Protein AF-A0A2K2TLF7-F1 (afdb_monomer_lite)

Sequence (90 aa):
TKDDIKNMATKDDIMNMATKDDLLSSEKLLLNEMDRLFGYNSQKIDKIIERLDIMQVEINATRYSNETVDILFKKVTELEKRIAELEKTA

Foldseek 3Di:
DVVVCPPPDDCVNCVPPDDPVNVVVVVVVVVVVVVVVVVVVVVVVVVVVVVVVVVVVVVVVVVVVVVVVVVVVVVVVVVVVVVVVVVVVD

pLDDT: mean 96.25, std 3.9, range [68.88, 98.69]

Structure (mmCIF, N/CA/C/O backbone):
data_AF-A0A2K2TLF7-F1
#
_entry.id   AF-A0A2K2TLF7-F1
#
loop_
_atom_site.group_PDB
_atom_site.id
_atom_site.type_symbol
_atom_site.label_atom_id
_atom_site.label_alt_id
_atom_site.label_comp_id
_atom_site.label_asym_id
_atom_site.label_entity_id
_atom_site.label_seq_id
_atom_site.pdbx_PDB_ins_code
_atom_site.Cartn_x
_atom_site.Cartn_y
_atom_site.Cartn_z
_atom_site.occupancy
_atom_site.B_iso_or_equiv
_atom_site.auth_seq_id
_atom_site.auth_comp_id
_a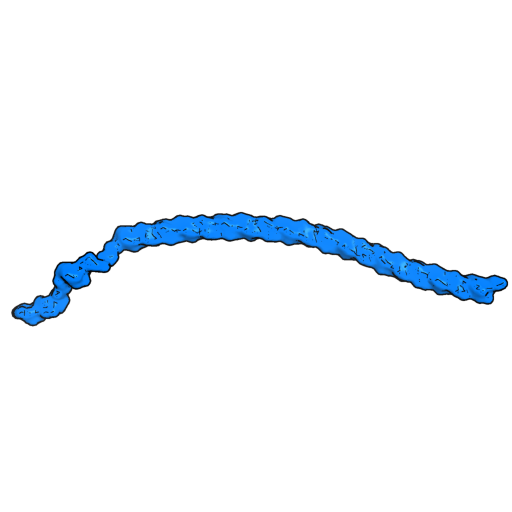tom_site.auth_asym_id
_atom_site.auth_atom_id
_atom_site.pdbx_PDB_model_num
ATOM 1 N N . THR A 1 1 ? 54.636 3.695 -41.160 1.00 85.75 1 THR A N 1
ATOM 2 C CA . THR A 1 1 ? 54.854 2.389 -41.829 1.00 85.75 1 THR A CA 1
ATOM 3 C C . THR A 1 1 ? 53.602 1.530 -41.670 1.00 85.75 1 THR A C 1
ATOM 5 O O . THR A 1 1 ? 52.604 2.027 -41.169 1.00 85.75 1 THR A O 1
ATOM 8 N N . LYS A 1 2 ? 53.611 0.241 -42.053 1.00 85.94 2 LYS A N 1
ATOM 9 C CA . LYS A 1 2 ? 52.512 -0.692 -41.706 1.00 85.94 2 LYS A CA 1
ATOM 10 C C . LYS A 1 2 ? 52.248 -0.781 -40.194 1.00 85.94 2 LYS A C 1
ATOM 12 O O . LYS A 1 2 ? 51.172 -1.213 -39.799 1.00 85.94 2 LYS A O 1
ATOM 17 N N . ASP A 1 3 ? 53.203 -0.372 -39.362 1.00 92.31 3 ASP A N 1
ATOM 18 C CA . ASP A 1 3 ? 53.010 -0.316 -37.916 1.00 92.31 3 ASP A CA 1
ATOM 19 C C . ASP A 1 3 ? 52.009 0.771 -37.491 1.00 92.31 3 ASP A C 1
ATOM 21 O O . ASP A 1 3 ? 51.341 0.586 -36.480 1.00 92.31 3 ASP A O 1
ATOM 25 N N . ASP A 1 4 ? 51.810 1.828 -38.291 1.00 89.19 4 ASP A N 1
ATOM 26 C CA . ASP A 1 4 ? 50.902 2.941 -37.955 1.00 89.19 4 ASP A CA 1
ATOM 27 C C . ASP A 1 4 ? 49.421 2.521 -37.969 1.00 89.19 4 ASP A C 1
ATOM 29 O O . ASP A 1 4 ? 48.586 3.157 -37.332 1.00 89.19 4 ASP A O 1
ATOM 33 N N . ILE A 1 5 ? 49.083 1.441 -38.684 1.00 92.56 5 ILE A N 1
ATOM 34 C CA . ILE A 1 5 ? 47.698 0.980 -38.884 1.00 92.56 5 ILE A CA 1
ATOM 35 C C . ILE A 1 5 ? 47.343 -0.270 -38.067 1.00 92.56 5 ILE A C 1
ATOM 37 O O . ILE A 1 5 ? 46.209 -0.734 -38.130 1.00 92.56 5 ILE A O 1
ATOM 41 N N . LYS A 1 6 ? 48.284 -0.818 -37.281 1.00 91.31 6 LYS A N 1
ATOM 42 C CA . LYS A 1 6 ? 48.081 -2.058 -36.501 1.00 91.31 6 LYS A CA 1
ATOM 43 C C . LYS A 1 6 ? 46.921 -1.986 -35.502 1.00 91.31 6 LYS A C 1
ATOM 45 O O . LYS A 1 6 ? 46.337 -3.020 -35.208 1.00 91.31 6 LYS A O 1
ATOM 50 N N . ASN A 1 7 ? 46.604 -0.792 -34.999 1.00 92.94 7 ASN A N 1
ATOM 51 C CA . ASN A 1 7 ? 45.563 -0.568 -33.989 1.00 92.94 7 ASN A CA 1
ATOM 52 C C . ASN A 1 7 ? 44.320 0.142 -34.551 1.00 92.94 7 ASN A C 1
ATOM 54 O O . ASN A 1 7 ? 43.505 0.652 -33.785 1.00 92.94 7 ASN A O 1
ATOM 58 N N . MET A 1 8 ? 44.183 0.240 -35.877 1.00 94.44 8 MET A N 1
ATOM 59 C CA . MET A 1 8 ? 42.977 0.810 -36.472 1.00 94.44 8 MET A CA 1
ATOM 60 C C . MET A 1 8 ? 41.815 -0.176 -36.348 1.00 94.44 8 MET A C 1
ATOM 62 O O . MET A 1 8 ? 41.916 -1.308 -36.814 1.00 94.44 8 MET A O 1
ATOM 66 N N . ALA A 1 9 ? 40.702 0.278 -35.771 1.00 92.75 9 ALA A N 1
ATOM 67 C CA . ALA A 1 9 ? 39.447 -0.459 -35.809 1.00 92.75 9 ALA A CA 1
ATOM 68 C C . ALA A 1 9 ? 38.913 -0.541 -37.249 1.00 92.75 9 ALA A C 1
ATOM 70 O O . ALA A 1 9 ? 38.979 0.420 -38.024 1.00 92.75 9 ALA A O 1
ATOM 71 N N . THR A 1 10 ? 38.375 -1.699 -37.597 1.00 95.06 10 THR A N 1
ATOM 72 C CA . THR A 1 10 ? 37.694 -1.986 -38.854 1.00 95.06 10 THR A CA 1
ATOM 73 C C . THR A 1 10 ? 36.202 -1.668 -38.748 1.00 95.06 10 THR A C 1
ATOM 75 O O . THR A 1 10 ? 35.665 -1.387 -37.678 1.00 95.06 10 THR A O 1
ATOM 78 N N . LYS A 1 11 ? 35.497 -1.711 -39.881 1.00 94.81 11 LYS A N 1
ATOM 79 C CA . LYS A 1 11 ? 34.035 -1.553 -39.891 1.00 94.81 11 LYS A CA 1
ATOM 80 C C . LYS A 1 11 ? 33.325 -2.702 -39.178 1.00 94.81 11 LYS A C 1
ATOM 82 O O . LYS A 1 11 ? 32.292 -2.470 -38.557 1.00 94.81 11 LYS A O 1
ATOM 87 N N . ASP A 1 12 ? 33.892 -3.903 -39.251 1.00 95.88 12 ASP A N 1
ATOM 88 C CA . ASP A 1 12 ? 33.333 -5.081 -38.594 1.00 95.88 12 ASP A CA 1
ATOM 89 C C . ASP A 1 12 ? 33.420 -4.944 -37.068 1.00 95.88 12 ASP A C 1
ATOM 91 O O . ASP A 1 12 ? 32.481 -5.324 -36.371 1.00 95.88 12 ASP A O 1
ATOM 95 N N . ASP A 1 13 ? 34.470 -4.289 -36.555 1.00 95.25 13 ASP A N 1
ATOM 96 C CA . ASP A 1 13 ? 34.642 -4.030 -35.118 1.00 95.25 13 ASP A CA 1
ATOM 97 C C . ASP A 1 13 ? 33.550 -3.116 -34.532 1.00 95.25 13 ASP A C 1
ATOM 99 O O . ASP A 1 13 ? 33.245 -3.205 -33.343 1.00 95.25 13 ASP A O 1
ATOM 103 N N . ILE A 1 14 ? 32.938 -2.247 -35.349 1.00 95.81 14 ILE A N 1
ATOM 104 C CA . ILE A 1 14 ? 31.947 -1.254 -34.892 1.00 95.81 14 ILE A CA 1
ATOM 105 C C . ILE A 1 14 ? 30.510 -1.550 -35.340 1.00 95.81 14 ILE A C 1
ATOM 107 O O . ILE A 1 14 ? 29.599 -0.806 -34.982 1.00 95.81 14 ILE A O 1
ATOM 111 N N . MET A 1 15 ? 30.282 -2.625 -36.102 1.00 95.56 15 MET A N 1
ATOM 112 C CA . MET A 1 15 ? 28.981 -2.933 -36.715 1.00 95.56 15 MET A CA 1
ATOM 113 C C . MET A 1 15 ? 27.840 -3.066 -35.691 1.00 95.56 15 MET A C 1
ATOM 115 O O . MET A 1 15 ? 26.705 -2.713 -35.994 1.00 95.56 15 MET A O 1
ATOM 119 N N . ASN A 1 16 ? 28.147 -3.541 -34.481 1.00 95.38 16 ASN A N 1
ATOM 120 C CA . ASN A 1 16 ? 27.174 -3.781 -33.408 1.00 95.38 16 ASN A CA 1
ATOM 121 C C . ASN A 1 16 ? 27.251 -2.749 -32.272 1.00 95.38 16 ASN A C 1
ATOM 123 O O . ASN A 1 16 ? 26.728 -2.987 -31.182 1.00 95.38 16 ASN A O 1
ATOM 127 N N . MET A 1 17 ? 27.940 -1.625 -32.478 1.00 96.19 17 MET A N 1
ATOM 128 C CA . MET A 1 17 ? 27.981 -0.573 -31.467 1.00 96.19 17 MET A CA 1
ATOM 129 C C . MET A 1 17 ? 26.642 0.160 -31.415 1.00 96.19 17 MET A C 1
ATOM 131 O O . MET A 1 17 ? 26.175 0.681 -32.426 1.00 96.19 17 MET A O 1
ATOM 135 N N . ALA A 1 18 ? 26.059 0.241 -30.218 1.00 96.19 18 ALA A N 1
ATOM 136 C CA . ALA A 1 18 ? 24.901 1.088 -29.977 1.00 96.19 18 ALA A CA 1
ATOM 137 C C . ALA A 1 18 ? 25.250 2.552 -30.270 1.00 96.19 18 ALA A C 1
ATOM 139 O O . ALA A 1 18 ? 26.307 3.064 -29.884 1.00 96.19 18 ALA A O 1
ATOM 140 N N . THR A 1 19 ? 24.336 3.228 -30.947 1.00 97.12 19 THR A N 1
ATOM 141 C CA . THR A 1 19 ? 24.414 4.655 -31.216 1.00 97.12 19 THR A CA 1
ATOM 142 C C . THR A 1 19 ? 23.886 5.450 -30.025 1.00 97.12 19 THR A C 1
ATOM 144 O O . THR A 1 19 ? 23.251 4.927 -29.107 1.00 97.12 19 THR A O 1
ATOM 147 N N . LYS A 1 20 ? 24.120 6.763 -30.038 1.00 97.56 20 LYS A N 1
ATOM 148 C CA . LYS A 1 20 ? 23.524 7.660 -29.039 1.00 97.56 20 LYS A CA 1
ATOM 149 C C . LYS A 1 20 ? 21.994 7.649 -29.101 1.00 97.56 20 LYS A C 1
ATOM 151 O O . LYS A 1 20 ? 21.355 7.752 -28.060 1.00 97.56 20 LYS A O 1
ATOM 156 N N . ASP A 1 21 ? 21.423 7.485 -30.290 1.00 97.62 21 ASP A N 1
ATOM 157 C CA . ASP A 1 21 ? 19.973 7.479 -30.484 1.00 97.62 21 ASP A CA 1
ATOM 158 C C . ASP A 1 21 ? 19.326 6.219 -29.889 1.00 97.62 21 ASP A C 1
ATOM 160 O O . ASP A 1 21 ? 18.232 6.295 -29.321 1.00 97.62 21 ASP A O 1
ATOM 164 N N . ASP A 1 22 ? 20.029 5.082 -29.927 1.00 97.38 22 ASP A N 1
ATOM 165 C CA . ASP A 1 22 ? 19.595 3.842 -29.268 1.00 97.38 22 ASP A CA 1
ATOM 166 C C . ASP A 1 22 ? 19.509 4.021 -27.745 1.00 97.38 22 ASP A C 1
ATOM 168 O O . ASP A 1 22 ? 18.550 3.577 -27.100 1.00 97.38 22 ASP A O 1
ATOM 172 N N . LEU A 1 23 ? 20.492 4.723 -27.166 1.00 97.25 23 LEU A N 1
ATOM 173 C CA . LEU A 1 23 ? 20.523 5.037 -25.737 1.00 97.25 23 LEU A CA 1
ATOM 174 C C . LEU A 1 23 ? 19.400 6.001 -25.349 1.00 97.25 23 LEU A C 1
ATOM 176 O O . LEU A 1 23 ? 18.678 5.718 -24.398 1.00 97.25 23 LEU A O 1
ATOM 180 N N . LEU A 1 24 ? 19.201 7.085 -26.107 1.00 97.69 24 LEU A N 1
ATOM 181 C CA . LEU A 1 24 ? 18.117 8.049 -25.866 1.00 97.69 24 LEU A CA 1
ATOM 182 C C . LEU A 1 24 ? 16.734 7.389 -25.952 1.00 97.69 24 LEU A C 1
ATOM 184 O O . LEU A 1 24 ? 15.842 7.672 -25.151 1.00 97.69 24 LEU A O 1
ATOM 188 N N . SER A 1 25 ? 16.552 6.484 -26.913 1.00 97.44 25 SER A N 1
ATOM 189 C CA . SER A 1 25 ? 15.301 5.740 -27.073 1.00 97.44 25 SER A CA 1
ATOM 190 C C . SER A 1 25 ? 15.049 4.814 -25.883 1.00 97.44 25 SER A C 1
ATOM 192 O O . SER A 1 25 ? 13.941 4.788 -25.344 1.00 97.44 25 SER A O 1
ATOM 194 N N . SER A 1 26 ? 16.085 4.102 -25.434 1.00 97.06 26 SER A N 1
ATOM 195 C CA . SER A 1 26 ? 16.007 3.233 -24.255 1.00 97.06 26 SER A CA 1
ATOM 196 C C . SER A 1 26 ? 15.737 4.029 -22.976 1.00 97.06 26 SER A C 1
ATOM 198 O O . SER A 1 26 ? 14.863 3.656 -22.197 1.00 97.06 26 SER A O 1
ATOM 200 N N . GLU A 1 27 ? 16.423 5.157 -22.780 1.00 97.69 27 GLU A N 1
ATOM 201 C CA . GLU A 1 27 ? 16.226 6.063 -21.643 1.00 97.69 27 GLU A CA 1
ATOM 202 C C . GLU A 1 27 ? 14.786 6.582 -21.582 1.00 97.69 27 GLU A C 1
ATOM 204 O O . GLU A 1 27 ? 14.148 6.530 -20.533 1.00 97.69 27 GLU A O 1
ATOM 209 N N . LYS A 1 28 ? 14.228 7.007 -22.720 1.00 98.00 28 LYS A N 1
ATOM 210 C CA . LYS A 1 28 ? 12.840 7.474 -22.794 1.00 98.0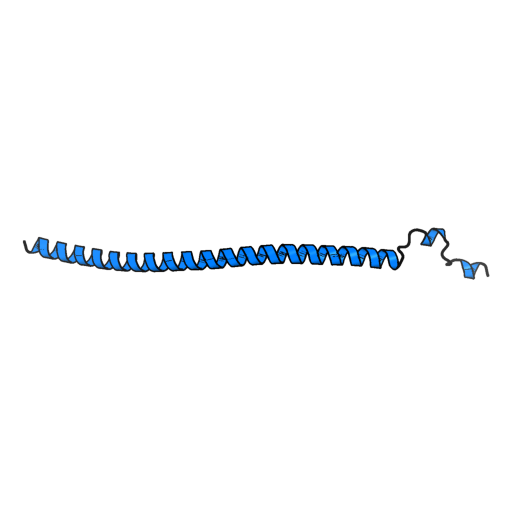0 28 LYS A CA 1
ATOM 211 C C . LYS A 1 28 ? 11.835 6.381 -22.428 1.00 98.00 28 LYS A C 1
ATOM 213 O O . LYS A 1 28 ? 10.854 6.659 -21.739 1.00 98.00 28 LYS A O 1
ATOM 218 N N . LEU A 1 29 ? 12.050 5.149 -22.894 1.00 97.75 29 LEU A N 1
ATOM 219 C CA . LEU A 1 29 ? 11.196 4.015 -22.531 1.00 97.75 29 LEU A CA 1
ATOM 220 C C . LEU A 1 29 ? 11.260 3.734 -21.028 1.00 97.75 29 LEU A C 1
ATOM 222 O O . LEU A 1 29 ? 10.217 3.534 -20.407 1.00 97.75 29 LEU A O 1
ATOM 226 N N . LEU A 1 30 ? 12.462 3.773 -20.446 1.00 97.69 30 LEU A N 1
ATOM 227 C CA . LEU A 1 30 ? 12.653 3.614 -19.007 1.00 97.69 30 LEU A CA 1
ATOM 228 C C . LEU A 1 30 ? 11.935 4.710 -18.218 1.00 97.69 30 LEU A C 1
ATOM 230 O O . LEU A 1 30 ? 11.232 4.389 -17.266 1.00 97.69 30 LEU A O 1
ATOM 234 N N . LEU A 1 31 ? 12.054 5.974 -18.631 1.00 97.88 31 LEU A N 1
ATOM 235 C CA . LEU A 1 31 ? 11.403 7.096 -17.955 1.00 97.88 31 LEU A CA 1
ATOM 236 C C . LEU A 1 31 ? 9.874 6.955 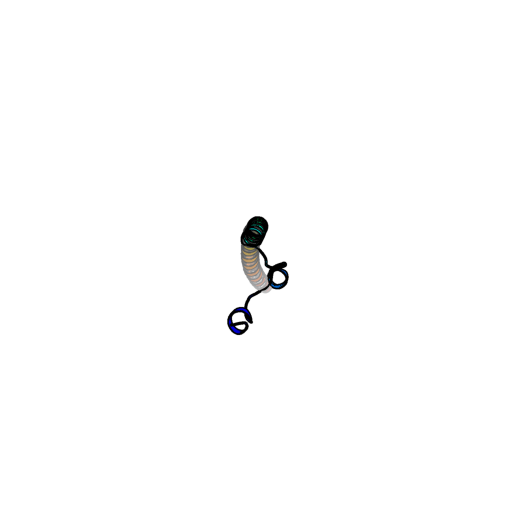-17.963 1.00 97.88 31 LEU A C 1
ATOM 238 O O . LEU A 1 31 ? 9.236 7.077 -16.922 1.00 97.88 31 LEU A O 1
ATOM 242 N N . ASN A 1 32 ? 9.295 6.602 -19.112 1.00 97.56 32 ASN A N 1
ATOM 243 C CA . ASN A 1 32 ? 7.851 6.393 -19.230 1.00 97.56 32 ASN A CA 1
ATOM 244 C C . ASN A 1 32 ? 7.351 5.244 -18.340 1.00 97.56 32 ASN A C 1
ATOM 246 O O . ASN A 1 32 ? 6.285 5.343 -17.728 1.00 97.56 32 ASN A O 1
ATOM 250 N N . GLU A 1 33 ? 8.095 4.136 -18.277 1.00 98.31 33 GLU A N 1
ATOM 251 C CA . GLU A 1 33 ? 7.715 3.007 -17.427 1.00 98.31 33 GLU A CA 1
ATOM 252 C C . GLU A 1 33 ? 7.882 3.354 -15.943 1.00 98.31 33 GLU A C 1
ATOM 254 O O . GLU A 1 33 ? 7.029 2.995 -15.131 1.00 98.31 33 GLU A O 1
ATOM 259 N N . MET A 1 34 ? 8.919 4.119 -15.583 1.00 97.88 34 MET A N 1
ATOM 260 C CA . MET A 1 34 ? 9.077 4.655 -14.231 1.00 97.88 34 MET A CA 1
ATOM 261 C C . MET A 1 34 ? 7.879 5.520 -13.834 1.00 97.88 34 MET A C 1
ATOM 263 O O . MET A 1 34 ? 7.281 5.255 -12.793 1.00 97.88 34 MET A O 1
ATOM 267 N N . ASP A 1 35 ? 7.467 6.479 -14.667 1.00 98.06 35 ASP A N 1
ATOM 268 C CA . ASP A 1 35 ? 6.303 7.334 -14.399 1.00 98.06 35 ASP A CA 1
ATOM 269 C C . ASP A 1 35 ? 5.025 6.511 -14.185 1.00 98.06 35 ASP A C 1
ATOM 271 O O . ASP A 1 35 ? 4.251 6.755 -13.253 1.00 98.06 35 ASP A O 1
ATOM 275 N N . ARG A 1 36 ? 4.824 5.472 -15.004 1.00 98.19 36 ARG A N 1
ATOM 276 C CA . ARG A 1 36 ? 3.688 4.553 -14.871 1.00 98.19 36 ARG A CA 1
ATOM 277 C C . ARG A 1 36 ? 3.724 3.785 -13.550 1.00 98.19 36 ARG A C 1
ATOM 279 O O . ARG A 1 36 ? 2.697 3.688 -12.871 1.00 98.19 36 ARG A O 1
ATOM 286 N N . LEU A 1 37 ? 4.878 3.227 -13.189 1.00 98.00 37 LEU A N 1
ATOM 287 C CA . LEU A 1 37 ? 5.054 2.472 -11.949 1.00 98.00 37 LEU A CA 1
ATOM 288 C C . LEU A 1 37 ? 4.885 3.372 -10.722 1.00 98.00 37 LEU A C 1
ATOM 290 O O . LEU A 1 37 ? 4.200 2.982 -9.774 1.00 98.00 37 LEU A O 1
ATOM 294 N N . PHE A 1 38 ? 5.445 4.583 -10.748 1.00 98.25 38 PHE A N 1
ATOM 295 C CA . PHE A 1 38 ? 5.266 5.567 -9.683 1.00 98.25 38 PHE A CA 1
ATOM 296 C C . PHE A 1 38 ? 3.802 5.973 -9.533 1.00 98.25 38 PHE A C 1
ATOM 298 O O . PHE A 1 38 ? 3.284 5.940 -8.418 1.00 98.25 38 PHE A O 1
ATOM 305 N N . GLY A 1 39 ? 3.102 6.259 -10.634 1.00 98.31 39 GLY A N 1
ATOM 306 C CA . GLY A 1 39 ? 1.675 6.579 -10.601 1.00 98.31 39 GLY A CA 1
ATOM 307 C C . GLY A 1 39 ? 0.830 5.442 -10.018 1.00 98.31 39 GLY A C 1
ATOM 308 O O . GLY A 1 39 ? -0.006 5.665 -9.141 1.00 98.31 39 GLY A O 1
ATOM 309 N N . TYR A 1 40 ? 1.084 4.202 -10.439 1.00 98.06 40 TYR A N 1
ATOM 310 C CA . TYR A 1 40 ? 0.399 3.024 -9.901 1.00 98.06 40 TYR A CA 1
ATOM 311 C C . TYR A 1 40 ? 0.658 2.821 -8.403 1.00 98.06 40 TYR A C 1
ATOM 313 O O . TYR A 1 40 ? -0.266 2.526 -7.640 1.00 98.06 40 TYR A O 1
ATOM 321 N N . ASN A 1 41 ? 1.906 2.994 -7.968 1.00 98.19 41 ASN A N 1
ATOM 322 C CA . ASN A 1 41 ? 2.270 2.866 -6.563 1.00 98.19 41 ASN A CA 1
ATOM 323 C C . ASN A 1 41 ? 1.666 3.989 -5.717 1.00 98.19 41 ASN A C 1
ATOM 325 O O . ASN A 1 41 ? 1.157 3.695 -4.639 1.00 98.19 41 ASN A O 1
ATOM 329 N N . SER A 1 42 ? 1.633 5.228 -6.218 1.00 98.50 42 SER A N 1
ATOM 330 C CA . SER A 1 42 ? 0.959 6.351 -5.554 1.00 98.50 42 SER A CA 1
ATOM 331 C C . SER A 1 42 ? -0.506 6.014 -5.281 1.00 98.50 42 SER A C 1
ATOM 333 O O . SER A 1 42 ? -0.937 6.031 -4.135 1.00 98.50 42 SER A O 1
ATOM 335 N N . GLN A 1 43 ? -1.239 5.552 -6.301 1.00 98.12 43 GLN A N 1
ATOM 336 C CA . GLN A 1 43 ? -2.647 5.164 -6.148 1.00 98.12 43 GLN A CA 1
ATOM 337 C C . GLN A 1 43 ? -2.854 4.023 -5.143 1.00 98.12 43 GLN A C 1
ATOM 339 O O . GLN A 1 43 ? -3.879 3.959 -4.462 1.00 98.12 43 GLN A O 1
ATOM 344 N N . LYS A 1 44 ? -1.917 3.070 -5.074 1.00 98.44 44 LYS A N 1
ATOM 345 C CA . LYS A 1 44 ? -1.964 2.005 -4.065 1.00 98.44 44 LYS A CA 1
ATOM 346 C C . LYS A 1 44 ? -1.727 2.545 -2.661 1.00 98.44 44 LYS A C 1
ATOM 348 O O . LYS A 1 44 ? -2.426 2.113 -1.748 1.00 98.44 44 LYS A O 1
ATOM 353 N N . ILE A 1 45 ? -0.762 3.445 -2.498 1.00 98.62 45 ILE A N 1
ATOM 354 C CA . ILE A 1 45 ? -0.444 4.082 -1.219 1.00 98.62 45 ILE A CA 1
ATOM 355 C C . ILE A 1 45 ? -1.647 4.887 -0.724 1.00 98.62 45 ILE A C 1
ATOM 357 O O . ILE A 1 45 ? -2.049 4.693 0.419 1.00 98.62 45 ILE A O 1
ATOM 361 N N . ASP A 1 46 ? -2.295 5.669 -1.589 1.00 98.62 46 ASP A N 1
ATOM 362 C CA . ASP A 1 46 ? -3.483 6.456 -1.229 1.00 98.62 46 ASP A CA 1
ATOM 363 C C . ASP A 1 46 ? -4.612 5.567 -0.678 1.00 98.62 46 ASP A C 1
ATOM 365 O O . ASP A 1 46 ? -5.182 5.841 0.377 1.00 98.62 46 ASP A O 1
ATOM 369 N N . LYS A 1 47 ? -4.875 4.425 -1.329 1.00 98.44 47 LYS A N 1
ATOM 370 C CA . LYS A 1 47 ? -5.871 3.442 -0.857 1.00 98.44 47 LYS A CA 1
ATOM 371 C C . LYS A 1 47 ? -5.491 2.787 0.470 1.00 98.44 47 LYS A C 1
ATOM 373 O O . LYS A 1 47 ? -6.369 2.378 1.228 1.00 98.44 47 LYS A O 1
ATOM 378 N N . ILE A 1 48 ? -4.198 2.597 0.728 1.00 98.62 48 ILE A N 1
ATOM 379 C CA . ILE A 1 48 ? -3.719 2.053 2.004 1.00 98.62 48 ILE A CA 1
ATOM 380 C C . ILE A 1 48 ? -3.935 3.083 3.112 1.00 98.62 48 ILE A C 1
ATOM 382 O O . ILE A 1 48 ? -4.427 2.710 4.173 1.00 98.62 48 ILE A O 1
ATOM 386 N N . ILE A 1 49 ? -3.619 4.354 2.852 1.00 98.69 49 ILE A N 1
ATOM 387 C CA . ILE A 1 49 ? -3.828 5.456 3.798 1.00 98.69 49 ILE A CA 1
ATOM 388 C C . ILE A 1 49 ? -5.310 5.561 4.171 1.00 98.69 49 ILE A C 1
ATOM 390 O O . ILE A 1 49 ? -5.635 5.510 5.351 1.00 98.69 49 ILE A O 1
ATOM 394 N N . GLU A 1 50 ? -6.213 5.564 3.187 1.00 98.50 50 GLU A N 1
ATOM 395 C CA . GLU A 1 50 ? -7.662 5.617 3.434 1.00 98.50 50 GLU A CA 1
ATOM 396 C C . GLU A 1 50 ? -8.144 4.466 4.339 1.00 98.50 50 GLU A C 1
ATOM 398 O O . GLU A 1 50 ? -8.919 4.663 5.276 1.00 98.50 50 GLU A O 1
ATOM 403 N N . ARG A 1 51 ? -7.648 3.244 4.105 1.00 98.56 51 ARG A N 1
ATOM 404 C CA . ARG A 1 51 ? -7.975 2.086 4.953 1.00 98.56 51 ARG A CA 1
ATOM 405 C C . ARG A 1 51 ? -7.418 2.217 6.367 1.00 98.56 51 ARG A C 1
ATOM 407 O O . ARG A 1 51 ? -8.072 1.766 7.305 1.00 98.56 51 ARG A O 1
ATOM 414 N N . LEU A 1 52 ? -6.224 2.786 6.522 1.00 98.38 52 LEU A N 1
ATOM 415 C CA . LEU A 1 52 ? -5.623 3.028 7.833 1.00 98.38 52 LEU A CA 1
ATOM 416 C C . LEU A 1 52 ? -6.414 4.074 8.622 1.00 98.38 52 LEU A C 1
ATOM 418 O O . LEU A 1 52 ? -6.642 3.868 9.813 1.00 98.38 52 LEU A O 1
ATOM 422 N N . ASP A 1 53 ? -6.898 5.128 7.965 1.00 98.44 53 ASP A N 1
ATOM 423 C CA . ASP A 1 53 ? -7.731 6.152 8.602 1.00 98.44 53 ASP A CA 1
ATOM 424 C C . ASP A 1 53 ? -9.037 5.553 9.140 1.00 98.44 53 ASP A C 1
ATOM 426 O O . ASP A 1 53 ? -9.403 5.778 10.297 1.00 98.44 53 ASP A O 1
ATOM 430 N N . ILE A 1 54 ? -9.709 4.718 8.339 1.00 98.25 54 ILE A N 1
ATOM 431 C CA . ILE A 1 54 ? -10.928 4.008 8.761 1.00 98.25 54 ILE A CA 1
ATOM 432 C C . ILE A 1 54 ? -10.631 3.079 9.945 1.00 98.25 54 ILE A C 1
ATOM 434 O O . ILE A 1 54 ? -11.327 3.119 10.960 1.00 98.25 54 ILE A O 1
ATOM 438 N N . MET A 1 55 ? -9.564 2.282 9.853 1.00 98.31 55 MET A N 1
ATOM 439 C CA . MET A 1 55 ? -9.167 1.362 10.921 1.00 98.31 55 MET A CA 1
ATOM 440 C C . MET A 1 55 ? -8.873 2.104 12.232 1.00 98.31 55 MET A C 1
ATOM 442 O O . MET A 1 55 ? -9.238 1.634 13.310 1.00 98.31 55 MET A O 1
ATOM 446 N N . GLN A 1 56 ? -8.258 3.286 12.163 1.00 98.25 56 GLN A N 1
ATOM 447 C CA . GLN A 1 56 ? -7.980 4.097 13.344 1.00 98.25 56 GLN A CA 1
ATOM 448 C C . GLN A 1 56 ? -9.267 4.569 14.038 1.00 98.25 56 GLN A C 1
ATOM 450 O 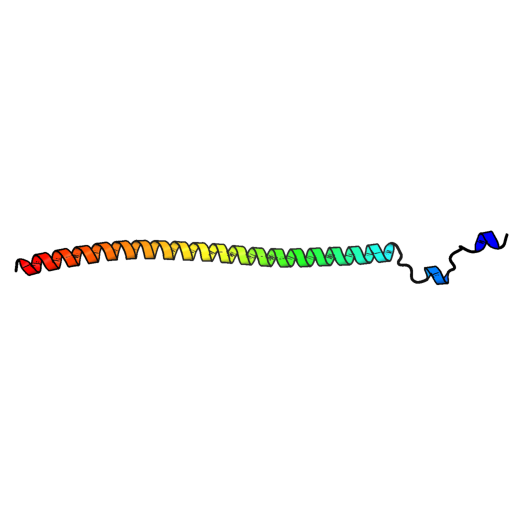O . GLN A 1 56 ? -9.330 4.588 15.272 1.00 98.25 56 GLN A O 1
ATOM 455 N N . VAL A 1 57 ? -10.306 4.915 13.270 1.00 98.19 57 VAL A N 1
ATOM 456 C CA . VAL A 1 57 ? -11.629 5.270 13.809 1.00 98.19 57 VAL A CA 1
ATOM 457 C C . VAL A 1 57 ? -12.263 4.077 14.528 1.00 98.19 57 VAL A C 1
ATOM 459 O O . VAL A 1 57 ? -12.735 4.222 15.659 1.00 98.19 57 VAL A O 1
ATOM 462 N N . GLU A 1 58 ? -12.224 2.891 13.922 1.00 98.00 58 GLU A N 1
ATOM 463 C CA . GLU A 1 58 ? -12.771 1.659 14.509 1.00 98.00 58 GLU A CA 1
ATOM 464 C C . GLU A 1 58 ? -12.049 1.255 15.806 1.00 98.00 58 GLU A C 1
ATOM 466 O O . GLU A 1 58 ? -12.689 0.898 16.803 1.00 98.00 58 GLU A O 1
ATOM 471 N N . ILE A 1 59 ? -10.716 1.371 15.830 1.00 98.19 59 ILE A N 1
ATOM 472 C CA . ILE A 1 59 ? -9.897 1.128 17.026 1.00 98.19 59 ILE A CA 1
ATOM 473 C C . ILE A 1 59 ? -10.313 2.069 18.158 1.00 98.19 59 ILE A C 1
ATOM 475 O O . ILE A 1 59 ? -10.517 1.624 19.291 1.00 98.19 59 ILE A O 1
ATOM 479 N N . ASN A 1 60 ? -10.479 3.360 17.864 1.00 97.44 60 ASN A N 1
ATOM 480 C CA . ASN A 1 60 ? -10.868 4.348 18.868 1.00 97.44 60 ASN A CA 1
ATOM 481 C C . ASN A 1 60 ? -12.260 4.050 19.443 1.00 97.44 60 ASN A C 1
ATOM 483 O O . ASN A 1 60 ? -12.432 4.072 20.662 1.00 97.44 60 ASN A O 1
ATOM 487 N N . ALA A 1 61 ? -13.234 3.709 18.593 1.00 97.31 61 ALA A N 1
ATOM 488 C CA . ALA A 1 61 ? -14.577 3.328 19.032 1.00 97.31 61 ALA A CA 1
ATOM 489 C C . ALA A 1 61 ? -14.554 2.099 19.959 1.00 97.31 61 ALA A C 1
ATOM 491 O O . ALA A 1 61 ? -15.165 2.104 21.031 1.00 97.31 61 ALA A O 1
ATOM 492 N N . THR A 1 62 ? -13.781 1.076 19.588 1.00 97.31 62 THR A N 1
ATOM 493 C CA . THR A 1 62 ? -13.600 -0.136 20.400 1.00 97.31 62 THR A CA 1
ATOM 494 C C . THR A 1 62 ? -12.962 0.186 21.753 1.00 97.31 62 THR A C 1
ATOM 496 O O . THR A 1 62 ? -13.399 -0.323 22.786 1.00 97.31 62 THR A O 1
ATOM 499 N N . ARG A 1 63 ? -11.969 1.084 21.778 1.00 97.88 63 ARG A N 1
ATOM 500 C CA . ARG A 1 63 ? -11.299 1.524 23.009 1.00 97.88 63 ARG A CA 1
ATOM 501 C C . ARG A 1 63 ? -12.279 2.156 24.000 1.00 97.88 63 ARG A C 1
ATOM 503 O O . ARG A 1 63 ? -12.285 1.769 25.164 1.00 97.88 63 ARG A O 1
ATOM 510 N N . TYR A 1 64 ? -13.136 3.068 23.536 1.00 95.88 64 TYR A N 1
ATOM 511 C CA . TYR A 1 64 ? -14.159 3.699 24.381 1.00 95.88 64 TYR A CA 1
ATOM 512 C C . TYR A 1 64 ? -15.181 2.694 24.927 1.00 95.88 64 TYR A C 1
ATOM 514 O O . TYR A 1 64 ? -15.599 2.786 26.086 1.00 95.88 64 TYR A O 1
ATOM 522 N N . SER A 1 65 ? -15.571 1.708 24.114 1.00 95.62 65 SER A N 1
ATOM 523 C CA . SER A 1 65 ? -16.449 0.626 24.567 1.00 95.62 65 SER A CA 1
ATOM 524 C C . SER A 1 65 ? -15.799 -0.187 25.691 1.00 95.62 65 SER A C 1
ATOM 526 O O . SER A 1 65 ? -16.439 -0.442 26.710 1.00 95.62 65 SER A O 1
ATOM 528 N N . ASN A 1 66 ? -14.520 -0.544 25.554 1.00 96.25 66 ASN A N 1
ATOM 529 C CA . ASN A 1 66 ? -13.794 -1.296 26.581 1.00 96.25 66 ASN A CA 1
ATOM 530 C C . ASN A 1 66 ? -13.654 -0.507 27.891 1.00 96.25 66 ASN A C 1
ATOM 532 O O . ASN A 1 66 ? -13.922 -1.052 28.957 1.00 96.25 66 ASN A O 1
ATOM 536 N N . GLU A 1 67 ? -13.338 0.790 27.822 1.00 97.00 67 GLU A N 1
ATOM 537 C CA . GLU A 1 67 ? -13.300 1.662 29.008 1.00 97.00 67 GLU A CA 1
ATOM 538 C C . GLU A 1 67 ? -14.660 1.698 29.732 1.00 97.00 67 GLU A C 1
ATOM 540 O O . GLU A 1 67 ? -14.728 1.675 30.963 1.00 97.00 67 GLU A O 1
ATOM 545 N N . THR A 1 68 ? -15.762 1.705 28.974 1.00 96.50 68 THR A N 1
ATOM 546 C CA . THR A 1 68 ? -17.120 1.653 29.536 1.00 96.50 68 THR A CA 1
ATOM 547 C C . THR A 1 68 ? -17.381 0.325 30.247 1.00 96.50 68 THR A C 1
ATOM 549 O O . THR A 1 68 ? -17.912 0.307 31.360 1.00 96.50 68 THR A O 1
ATOM 552 N N . VAL A 1 69 ? -16.984 -0.787 29.627 1.00 97.44 69 VAL A N 1
ATOM 553 C CA . VAL A 1 69 ? -17.108 -2.133 30.199 1.00 97.44 69 VAL A CA 1
ATOM 554 C C . VAL A 1 69 ? -16.302 -2.258 31.496 1.00 97.44 69 VAL A C 1
ATOM 556 O O . VAL A 1 69 ? -16.835 -2.750 32.491 1.00 97.44 69 VAL A O 1
ATOM 559 N N . ASP A 1 70 ? -15.079 -1.727 31.548 1.00 97.62 70 ASP A N 1
ATOM 560 C CA . ASP A 1 70 ? -14.248 -1.723 32.761 1.00 97.62 70 ASP A CA 1
ATOM 561 C C . ASP A 1 70 ? -14.919 -0.982 33.928 1.00 97.62 70 ASP A C 1
ATOM 563 O O . ASP A 1 70 ? -14.867 -1.419 35.083 1.00 97.62 70 ASP A O 1
ATOM 567 N N . ILE A 1 71 ? -15.580 0.146 33.645 1.00 97.62 71 ILE A N 1
ATOM 568 C CA . ILE A 1 71 ? -16.338 0.898 34.654 1.00 97.62 71 ILE A CA 1
ATOM 569 C C . ILE A 1 71 ? -17.528 0.075 35.159 1.00 97.62 71 ILE A C 1
ATOM 571 O O . ILE A 1 71 ? -17.791 0.054 36.365 1.00 97.62 71 ILE A O 1
ATOM 575 N N . LEU A 1 72 ? -18.249 -0.604 34.262 1.00 97.38 72 LEU A N 1
ATOM 576 C CA . LEU A 1 72 ? -19.371 -1.462 34.640 1.00 97.38 72 LEU A CA 1
ATOM 577 C C . LEU A 1 72 ? -18.910 -2.631 35.516 1.00 97.38 72 LEU A C 1
ATOM 579 O O . LEU A 1 72 ? -19.529 -2.866 36.551 1.00 97.38 72 LEU A O 1
ATOM 583 N N . PHE A 1 73 ? -17.795 -3.291 35.190 1.00 97.75 73 PHE A N 1
ATOM 584 C CA . PHE A 1 73 ? -17.234 -4.363 36.020 1.00 97.75 73 PHE A CA 1
ATOM 585 C C . PHE A 1 73 ? -16.901 -3.900 37.441 1.00 97.75 73 PHE A C 1
ATOM 587 O O . PHE A 1 73 ? -17.231 -4.591 38.409 1.00 97.75 73 PHE A O 1
ATOM 594 N N . LYS A 1 74 ? -16.308 -2.706 37.589 1.00 97.81 74 LYS A N 1
ATOM 595 C CA . LYS A 1 74 ? -16.034 -2.117 38.911 1.00 97.81 74 LYS A CA 1
ATOM 596 C C . LYS A 1 74 ? -17.323 -1.899 39.704 1.00 97.81 74 LYS A C 1
ATOM 598 O O . LYS A 1 74 ? -17.391 -2.289 40.867 1.00 97.81 74 LYS A O 1
ATOM 603 N N . LYS A 1 75 ? -18.357 -1.337 39.067 1.00 98.12 75 LYS A N 1
ATOM 604 C CA . LYS A 1 75 ? -19.667 -1.114 39.700 1.00 98.12 75 LYS A CA 1
ATOM 605 C C . LYS A 1 75 ? -20.363 -2.420 40.085 1.00 98.12 75 LYS A C 1
ATOM 607 O O . LYS A 1 75 ? -20.930 -2.491 41.169 1.00 98.12 75 LYS A O 1
ATOM 612 N N . VAL A 1 76 ? -20.315 -3.443 39.230 1.00 98.25 76 VAL A N 1
ATOM 613 C CA . VAL A 1 76 ? -20.893 -4.768 39.516 1.00 98.25 76 VAL A CA 1
ATOM 614 C C . VAL A 1 76 ? -20.208 -5.394 40.726 1.00 98.25 76 VAL A C 1
ATOM 616 O O . VAL A 1 76 ? -20.891 -5.756 41.676 1.00 98.25 76 VAL A O 1
ATOM 619 N N . THR A 1 77 ? -18.873 -5.398 40.753 1.00 97.75 77 THR A N 1
ATOM 620 C CA . THR A 1 77 ? -18.094 -5.902 41.899 1.00 97.75 77 THR A CA 1
ATOM 621 C C . THR A 1 77 ? -18.477 -5.2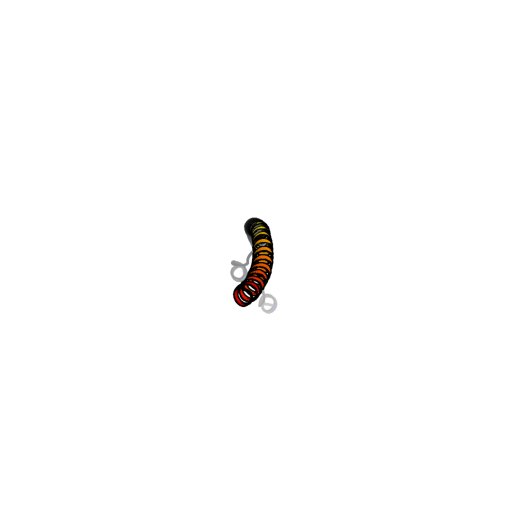00 43.208 1.00 97.75 77 THR A C 1
ATOM 623 O O . THR A 1 77 ? -18.538 -5.812 44.273 1.00 97.75 77 THR A O 1
ATOM 626 N N . GLU A 1 78 ? -18.717 -3.890 43.159 1.00 98.00 78 GLU A N 1
ATOM 627 C CA . GLU A 1 78 ? -19.119 -3.115 44.333 1.00 98.00 78 GLU A CA 1
ATOM 628 C C . GLU A 1 78 ? -20.557 -3.423 44.779 1.00 98.00 78 GLU A C 1
ATOM 630 O O . GLU A 1 78 ? -20.822 -3.534 45.978 1.00 98.00 78 GLU A O 1
ATOM 635 N N . LEU A 1 79 ? -21.479 -3.619 43.834 1.00 97.81 79 LEU A N 1
ATOM 636 C CA . LEU A 1 79 ? -22.846 -4.050 44.130 1.00 97.81 79 LEU A CA 1
ATOM 637 C C . LEU A 1 79 ? -22.880 -5.454 44.742 1.00 97.81 79 LEU A C 1
ATOM 639 O O . LEU A 1 79 ? -23.574 -5.651 45.734 1.00 97.81 79 LEU A O 1
ATOM 643 N N . GLU A 1 80 ? -22.098 -6.397 44.212 1.00 97.31 80 GLU A N 1
ATOM 644 C CA . GLU A 1 80 ? -21.971 -7.755 44.757 1.00 97.31 80 GLU A CA 1
ATOM 645 C C . GLU A 1 80 ? -21.501 -7.735 46.218 1.00 97.31 80 GLU A C 1
ATOM 647 O O . GLU A 1 80 ? -22.080 -8.415 47.065 1.00 97.31 80 GLU A O 1
ATOM 652 N N . LYS A 1 81 ? -20.513 -6.889 46.551 1.00 97.06 81 LYS A N 1
ATOM 653 C CA . LYS A 1 81 ? -20.061 -6.699 47.941 1.00 97.06 81 LYS A CA 1
ATOM 654 C C . LYS A 1 81 ? -21.179 -6.185 48.849 1.00 97.06 81 LYS A C 1
ATOM 656 O O . LYS A 1 81 ? -21.380 -6.729 49.931 1.00 97.06 81 LYS A O 1
ATOM 661 N N . ARG A 1 82 ? -21.922 -5.167 48.404 1.00 96.94 82 ARG A N 1
ATOM 662 C CA . ARG A 1 82 ? -23.036 -4.583 49.174 1.00 96.94 82 ARG A CA 1
ATOM 663 C C . ARG A 1 82 ? -24.176 -5.578 49.390 1.00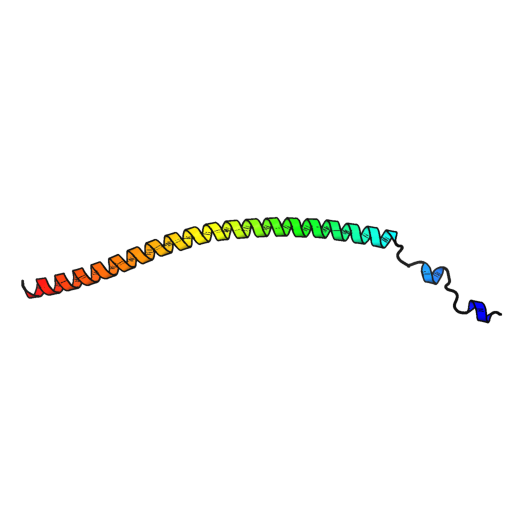 96.94 82 ARG A C 1
ATOM 665 O O . ARG A 1 82 ? -24.757 -5.598 50.469 1.00 96.94 82 ARG A O 1
ATOM 672 N N . ILE A 1 83 ? -24.494 -6.399 48.387 1.00 97.06 83 ILE A N 1
ATOM 673 C CA . ILE A 1 83 ? -25.503 -7.462 48.507 1.00 97.06 83 ILE A CA 1
ATOM 674 C C . ILE A 1 83 ? -25.067 -8.479 49.567 1.00 97.06 83 ILE A C 1
ATOM 676 O O . ILE A 1 83 ? -25.835 -8.757 50.482 1.00 97.06 83 ILE A O 1
ATOM 680 N N . ALA A 1 84 ? -23.815 -8.944 49.515 1.00 96.00 84 ALA A N 1
ATOM 681 C CA . ALA A 1 84 ? -23.287 -9.900 50.489 1.00 96.00 84 ALA A CA 1
ATOM 682 C C . ALA A 1 84 ? -23.268 -9.361 51.934 1.00 96.00 84 ALA A C 1
ATOM 684 O O . ALA A 1 84 ? -23.343 -10.130 52.891 1.00 96.00 84 ALA A O 1
ATOM 685 N N . GLU A 1 85 ? -23.131 -8.046 52.122 1.00 95.69 85 GLU A N 1
ATOM 686 C CA . GLU A 1 85 ? -23.263 -7.406 53.436 1.00 95.69 85 GLU A CA 1
ATOM 687 C C . GLU A 1 85 ? -24.717 -7.374 53.914 1.00 95.69 85 GLU A C 1
ATOM 689 O O . GLU A 1 85 ? -24.981 -7.714 55.065 1.00 95.69 85 GLU A O 1
ATOM 694 N N . LEU A 1 86 ? -25.661 -7.023 53.035 1.00 94.81 86 LEU A N 1
ATOM 695 C CA . LEU A 1 86 ? -27.090 -6.995 53.358 1.00 94.81 86 LEU A CA 1
ATOM 696 C C . LEU A 1 86 ? -27.627 -8.385 53.717 1.00 94.81 86 LEU A C 1
ATOM 698 O O . LEU A 1 86 ? -28.358 -8.517 54.697 1.00 94.81 86 LEU A O 1
ATOM 702 N N . GLU A 1 87 ? -27.212 -9.421 52.985 1.00 94.38 87 GLU A N 1
ATOM 703 C CA . GLU A 1 87 ? -27.575 -10.820 53.252 1.00 94.38 87 GLU A CA 1
ATOM 704 C C . GLU A 1 87 ? -27.101 -11.318 54.625 1.00 94.38 87 GLU A C 1
ATOM 706 O O . GLU A 1 87 ? -27.715 -12.214 55.190 1.00 94.38 87 GLU A O 1
ATOM 711 N N . LYS A 1 88 ? -26.041 -10.734 55.201 1.00 92.06 88 LYS A N 1
ATOM 712 C CA . LYS A 1 88 ? -25.592 -11.058 56.570 1.00 92.06 88 LYS A CA 1
ATOM 713 C C . LYS A 1 88 ? -26.435 -10.393 57.655 1.00 92.06 88 LYS A C 1
ATOM 715 O O . LYS A 1 88 ? -26.335 -10.781 58.816 1.00 92.06 88 LYS A O 1
ATOM 720 N N . THR A 1 89 ? -27.176 -9.346 57.301 1.00 87.94 89 THR A N 1
ATOM 721 C CA . THR A 1 89 ? -27.997 -8.556 58.233 1.00 87.94 89 THR A CA 1
ATOM 722 C C . THR A 1 89 ? -29.488 -8.898 58.188 1.00 87.94 89 THR A C 1
ATOM 724 O O . THR A 1 89 ? -30.235 -8.376 59.015 1.00 87.94 89 THR A O 1
ATOM 727 N N . ALA A 1 90 ? -29.907 -9.745 57.242 1.00 68.88 90 ALA A N 1
ATOM 728 C CA . ALA A 1 90 ? -31.261 -10.287 57.104 1.00 68.88 90 ALA A CA 1
ATOM 729 C C . ALA A 1 90 ? -31.393 -11.637 57.827 1.00 68.88 90 ALA A C 1
ATOM 731 O O . ALA A 1 90 ? -32.493 -11.895 58.365 1.00 68.88 90 ALA A O 1
#

Secondary structure (DSSP, 8-state):
-GGGGTTPPPHHHHTTPPPHHHHHHHHHHHHHHHHHHHHHHHHHHHHHHHHHHHHHHHHHHHHHHHHHHHHHHHHHHHHHHHHHHHHTT-

Radius of gyration: 38.89 Å; chains: 1; bounding box: 86×19×100 Å